Protein AF-A0A831RMU8-F1 (afdb_monomer_lite)

Secondary structure (DSSP, 8-state):
--------TTSS----HHHHHHHHHHHHHHHHHHTSSS---HHHHHHHHHHHHHHHHHHHHTT--

Foldseek 3Di:
DDDPPPPPVPPPDPDDDPLVVVLVVLVVVLVVVVPDPDDDDSPVSVVVSVVVSVVRSVCVVVVND

Sequence (65 aa):
MTAASSDRPLQGSELEGPSRDFASYCEAEFERRRNADEPFDEAAYREAMEMTLRRLRALEEEGYA

Organism: NCBI:txid1543721

Structure (mmCIF, N/CA/C/O backbone):
data_AF-A0A831RMU8-F1
#
_entry.id   AF-A0A831RMU8-F1
#
loop_
_atom_site.group_PDB
_atom_site.id
_atom_site.type_symbol
_atom_site.label_atom_id
_atom_site.label_alt_id
_atom_site.label_comp_id
_atom_site.label_asym_id
_atom_site.label_entity_id
_atom_site.label_seq_id
_atom_site.pdbx_PDB_ins_code
_atom_site.Cartn_x
_atom_site.Cartn_y
_atom_site.Cartn_z
_atom_site.occupancy
_atom_site.B_iso_or_equiv
_atom_site.auth_seq_id
_atom_site.auth_comp_id
_atom_site.auth_asym_id
_atom_site.auth_atom_id
_atom_site.pdbx_PDB_model_num
ATOM 1 N N . MET A 1 1 ? -11.837 5.869 -29.997 1.00 41.84 1 MET A N 1
ATOM 2 C CA . MET A 1 1 ? -12.440 4.638 -29.439 1.00 41.84 1 MET A CA 1
ATOM 3 C C . MET A 1 1 ? -11.266 3.801 -28.972 1.00 41.84 1 MET A C 1
ATOM 5 O O . MET A 1 1 ? -10.445 3.484 -29.809 1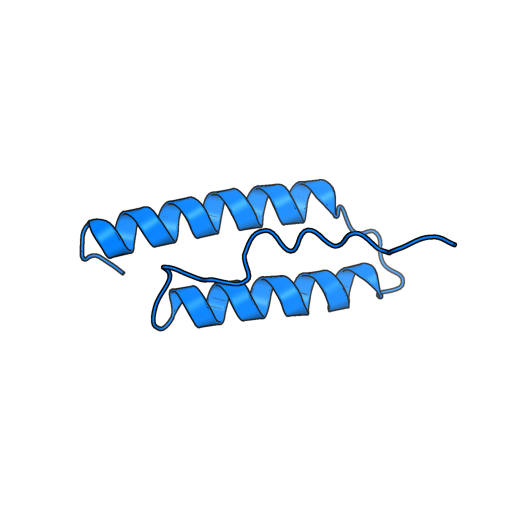.00 41.84 1 MET A O 1
ATOM 9 N N . THR A 1 2 ? -10.994 3.632 -27.685 1.00 35.91 2 THR A N 1
ATOM 10 C CA . THR A 1 2 ? -11.824 2.962 -26.674 1.00 35.91 2 THR A CA 1
ATOM 11 C C . THR A 1 2 ? -11.530 3.528 -25.281 1.00 35.91 2 THR A C 1
ATOM 13 O O . THR A 1 2 ? -10.386 3.845 -24.968 1.00 35.91 2 THR A O 1
ATOM 16 N N . ALA A 1 3 ? -12.573 3.68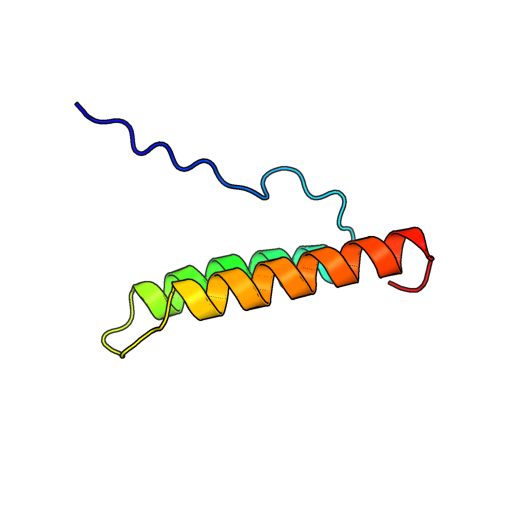0 -24.464 1.00 39.16 3 ALA A N 1
ATOM 17 C CA . ALA A 1 3 ? -12.457 4.081 -23.069 1.00 39.16 3 ALA A CA 1
ATOM 18 C C . ALA A 1 3 ? -11.591 3.068 -22.309 1.00 39.16 3 ALA A C 1
ATOM 20 O O . ALA A 1 3 ? -11.877 1.871 -22.334 1.00 39.16 3 ALA A O 1
ATOM 21 N N . ALA A 1 4 ? -10.542 3.544 -21.639 1.00 43.66 4 ALA A N 1
ATOM 22 C CA . ALA A 1 4 ? -9.933 2.792 -20.557 1.00 43.66 4 ALA A CA 1
ATOM 23 C C . ALA A 1 4 ? -10.951 2.777 -19.413 1.00 43.66 4 ALA A C 1
ATOM 25 O O . ALA A 1 4 ? -11.021 3.706 -18.610 1.00 43.66 4 ALA A O 1
ATOM 26 N N . SER A 1 5 ? -11.798 1.753 -19.396 1.00 50.22 5 SER A N 1
ATOM 27 C CA . SER A 1 5 ? -12.606 1.403 -18.236 1.00 50.22 5 SER A CA 1
ATOM 28 C C . SER A 1 5 ? -11.658 0.917 -17.140 1.00 50.22 5 SER A C 1
ATOM 30 O O . SER A 1 5 ? -11.505 -0.280 -16.929 1.00 50.22 5 SER A O 1
ATOM 32 N N . SER A 1 6 ? -10.962 1.838 -16.474 1.00 48.09 6 SER A N 1
ATOM 33 C CA . SER A 1 6 ? -10.372 1.549 -15.171 1.00 48.09 6 SER A CA 1
ATOM 34 C C . SER A 1 6 ? -11.485 1.675 -14.151 1.00 48.09 6 SER A C 1
ATOM 36 O O . SER A 1 6 ? -11.668 2.719 -13.529 1.00 48.09 6 SER A O 1
ATOM 38 N N . ASP A 1 7 ? -12.238 0.590 -14.029 1.00 46.62 7 ASP A N 1
ATOM 39 C CA . ASP A 1 7 ? -12.932 0.243 -12.801 1.00 46.62 7 ASP A CA 1
ATOM 40 C C . ASP A 1 7 ? 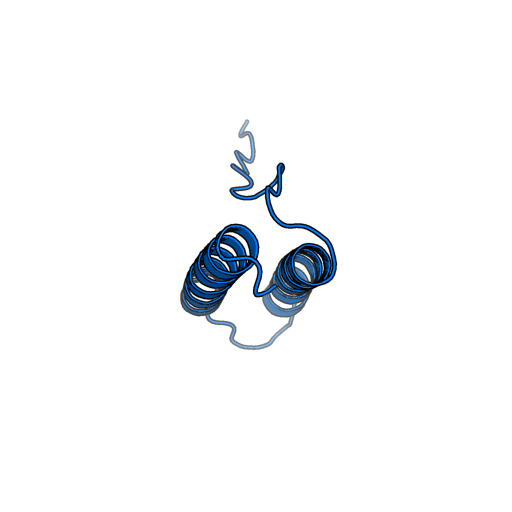-11.851 0.210 -11.707 1.00 46.62 7 ASP A C 1
ATOM 42 O O . ASP A 1 7 ? -11.060 -0.728 -11.622 1.00 46.62 7 ASP A O 1
ATOM 46 N N . ARG A 1 8 ? -11.656 1.331 -11.002 1.00 51.91 8 ARG A N 1
ATOM 47 C CA . ARG A 1 8 ? -10.689 1.435 -9.905 1.00 51.91 8 ARG A CA 1
ATOM 48 C C . ARG A 1 8 ? -11.377 0.810 -8.694 1.00 51.91 8 ARG A C 1
ATOM 50 O O . ARG A 1 8 ? -12.246 1.480 -8.139 1.00 51.91 8 ARG A O 1
ATOM 57 N N . PRO A 1 9 ? -11.024 -0.410 -8.244 1.00 47.97 9 PRO A N 1
ATOM 58 C CA . PRO A 1 9 ? -11.863 -1.129 -7.285 1.00 47.97 9 PRO A CA 1
ATOM 59 C C . PRO A 1 9 ? -11.869 -0.524 -5.872 1.00 47.97 9 PRO A C 1
ATOM 61 O O . PRO A 1 9 ? -12.485 -1.092 -4.979 1.00 47.97 9 PRO A O 1
ATOM 64 N N . LEU A 1 10 ? -11.174 0.595 -5.628 1.00 49.25 10 LEU A N 1
ATOM 65 C CA . LEU A 1 10 ? -10.925 1.115 -4.280 1.00 49.25 10 LEU A CA 1
ATOM 66 C C . LEU A 1 10 ? -11.061 2.643 -4.146 1.00 49.25 10 LEU A C 1
ATOM 68 O O . LEU A 1 10 ? -10.736 3.191 -3.093 1.00 49.25 10 LEU A O 1
ATOM 72 N N . GLN A 1 11 ? -11.581 3.356 -5.159 1.00 47.56 11 GLN A N 1
ATOM 73 C CA . GLN A 1 11 ? -11.914 4.783 -5.005 1.00 47.56 11 GLN A CA 1
ATOM 74 C C . GLN A 1 11 ? -13.159 4.965 -4.125 1.00 47.56 11 GLN A C 1
ATOM 76 O O . GLN A 1 11 ? -14.267 5.169 -4.610 1.00 47.56 11 GLN A O 1
ATOM 81 N N . GLY A 1 12 ? -12.952 4.882 -2.815 1.00 46.28 12 GLY A N 1
ATOM 82 C CA . GLY A 1 12 ? -13.969 5.081 -1.787 1.00 46.28 12 GLY A CA 1
ATOM 83 C C . GLY A 1 12 ? -13.652 4.238 -0.560 1.00 46.28 12 GLY A C 1
ATOM 84 O O . GLY A 1 12 ? -14.410 3.335 -0.225 1.00 46.28 12 GLY A O 1
ATOM 85 N N . SER A 1 13 ? -12.479 4.442 0.044 1.00 53.75 13 SER A N 1
ATOM 86 C CA . SER A 1 13 ? -12.010 3.610 1.149 1.00 53.75 13 SER A CA 1
ATOM 87 C C . SER A 1 13 ? -12.870 3.821 2.397 1.00 53.75 13 SER A C 1
ATOM 89 O O . SER A 1 13 ? -12.822 4.876 3.017 1.00 53.75 13 SER A O 1
ATOM 91 N N . GLU A 1 14 ? -13.592 2.776 2.799 1.00 70.62 14 GLU A N 1
ATOM 92 C CA . GLU A 1 14 ? -14.030 2.576 4.191 1.00 70.62 14 GLU A CA 1
ATOM 93 C C . GLU A 1 14 ? -12.833 2.471 5.155 1.00 70.62 14 GLU A C 1
ATOM 95 O O . GLU A 1 14 ? -13.025 2.546 6.357 1.00 70.62 14 GLU A O 1
ATOM 100 N N . LEU A 1 15 ? -11.611 2.311 4.621 1.00 83.25 15 LEU A N 1
ATOM 101 C CA . LEU A 1 15 ? -10.377 2.307 5.399 1.00 83.25 15 LEU A CA 1
ATOM 102 C C . LEU A 1 15 ? -9.996 3.709 5.864 1.00 83.25 15 LEU A C 1
ATOM 104 O O . LEU A 1 15 ? -10.017 4.663 5.071 1.00 83.25 15 LEU A O 1
ATOM 108 N N . GLU A 1 16 ? -9.546 3.802 7.109 1.00 84.88 16 GLU A N 1
ATOM 109 C CA . GLU A 1 16 ? -9.124 5.047 7.741 1.00 84.88 16 GLU A CA 1
ATOM 110 C C . GLU A 1 16 ? -7.647 4.994 8.166 1.00 84.88 16 GLU A C 1
ATOM 112 O O . GLU A 1 16 ? -6.978 3.962 8.111 1.00 84.88 16 GLU A O 1
ATOM 117 N N . GLY A 1 17 ? -7.095 6.161 8.515 1.00 89.88 17 GLY A N 1
ATOM 118 C CA . GLY A 1 17 ? -5.765 6.271 9.118 1.00 89.88 17 GLY A CA 1
ATOM 119 C C . GLY A 1 17 ? -4.649 5.494 8.385 1.00 89.88 17 GLY A C 1
ATOM 120 O O . GLY A 1 17 ? -4.529 5.597 7.160 1.00 89.88 17 GLY A O 1
ATOM 121 N N . PRO A 1 18 ? -3.817 4.720 9.112 1.00 93.00 18 PRO A N 1
ATOM 122 C CA . PRO A 1 18 ? -2.699 3.977 8.529 1.00 93.00 18 PRO A CA 1
ATOM 123 C C . PRO A 1 18 ? -3.093 2.969 7.440 1.00 93.00 18 PRO A C 1
ATOM 125 O O . PRO A 1 18 ? -2.318 2.756 6.506 1.00 93.00 18 PRO A O 1
ATOM 128 N N . SER A 1 19 ?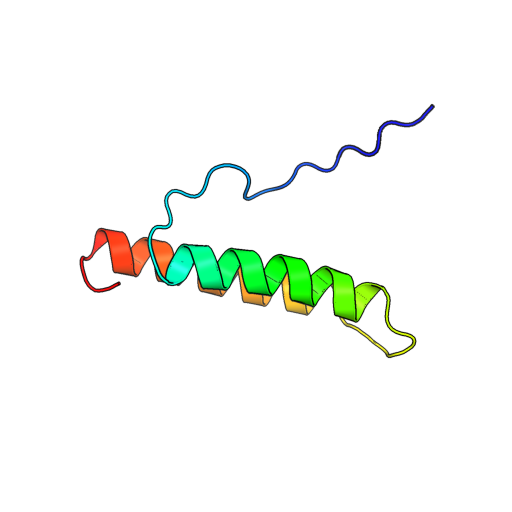 -4.279 2.358 7.516 1.00 93.38 19 SER A N 1
ATOM 129 C CA . SER A 1 19 ? -4.744 1.401 6.503 1.00 93.38 19 SER A CA 1
ATOM 130 C C . SER A 1 19 ? -4.993 2.081 5.158 1.00 93.38 19 SER A C 1
ATOM 132 O O . SER A 1 19 ? -4.675 1.523 4.104 1.00 93.38 19 SER A O 1
ATOM 134 N N . ARG A 1 20 ? -5.513 3.314 5.180 1.00 93.81 20 ARG A N 1
ATOM 135 C CA . ARG A 1 20 ? -5.678 4.141 3.977 1.00 93.81 20 ARG A CA 1
ATOM 136 C C . ARG A 1 20 ? -4.333 4.524 3.360 1.00 93.81 20 ARG A C 1
ATOM 138 O O . ARG A 1 20 ? -4.184 4.477 2.133 1.00 93.81 20 ARG A O 1
ATOM 145 N N . ASP A 1 21 ? -3.361 4.889 4.189 1.00 95.12 21 ASP A N 1
ATOM 146 C CA . ASP A 1 21 ? -2.012 5.227 3.726 1.00 95.12 21 ASP A CA 1
ATOM 147 C C . ASP A 1 21 ? -1.324 4.001 3.111 1.00 95.12 21 ASP A C 1
ATOM 149 O O . ASP A 1 21 ? -0.712 4.100 2.046 1.00 95.12 21 ASP A O 1
ATOM 153 N N . PHE A 1 22 ? -1.498 2.825 3.722 1.00 95.00 22 PHE A N 1
ATOM 154 C CA . PHE A 1 22 ? -1.005 1.558 3.188 1.00 95.00 22 PHE A CA 1
ATOM 155 C C . PHE A 1 22 ? -1.630 1.220 1.828 1.00 95.00 22 PHE A C 1
ATOM 157 O O . PHE A 1 22 ? -0.904 0.907 0.885 1.00 95.00 22 PHE A O 1
ATOM 164 N N . ALA A 1 23 ? -2.954 1.348 1.688 1.00 95.44 23 ALA A N 1
ATOM 165 C CA . ALA A 1 23 ? -3.634 1.149 0.407 1.00 95.44 23 ALA A CA 1
ATOM 166 C C . ALA A 1 23 ? -3.085 2.089 -0.680 1.00 95.44 23 ALA A C 1
ATOM 168 O O . ALA A 1 23 ? -2.751 1.648 -1.780 1.00 95.44 23 ALA A O 1
ATOM 169 N N . SER A 1 24 ? -2.914 3.371 -0.341 1.00 95.88 24 SER A N 1
ATOM 170 C CA . SER A 1 24 ? -2.367 4.382 -1.254 1.00 95.88 24 SER A CA 1
ATOM 171 C C . SER A 1 24 ? -0.928 4.058 -1.670 1.00 95.88 24 SER A C 1
ATOM 173 O O . SER A 1 24 ? -0.559 4.216 -2.836 1.00 95.88 24 SER A O 1
ATOM 175 N N . TYR A 1 25 ? -0.113 3.567 -0.732 1.00 96.75 25 TYR A N 1
ATOM 176 C CA . TYR A 1 25 ? 1.236 3.092 -1.022 1.00 96.75 25 TYR A CA 1
ATOM 177 C C . TYR A 1 25 ? 1.224 1.899 -1.985 1.00 96.75 25 TYR A C 1
ATOM 179 O O . TYR A 1 25 ? 1.975 1.916 -2.957 1.00 96.75 25 TYR A O 1
ATOM 187 N N . CYS A 1 26 ? 0.375 0.891 -1.761 1.00 97.75 26 CYS A N 1
ATOM 188 C CA . CYS A 1 26 ? 0.293 -0.283 -2.631 1.00 97.75 26 CYS A CA 1
ATOM 189 C C . CYS A 1 26 ? -0.084 0.079 -4.073 1.00 97.75 26 CYS A C 1
ATOM 191 O O . CYS A 1 26 ? 0.494 -0.467 -5.011 1.00 97.75 26 CYS A O 1
ATOM 193 N N . GLU A 1 27 ? -0.998 1.030 -4.269 1.00 96.88 27 GLU A N 1
ATOM 194 C CA . GLU A 1 27 ? -1.335 1.521 -5.610 1.00 96.88 27 GLU A CA 1
ATOM 195 C C . GLU A 1 27 ? -0.138 2.211 -6.285 1.00 96.88 27 GLU A C 1
ATOM 197 O O . GLU A 1 27 ? 0.182 1.919 -7.440 1.00 96.88 27 GLU A O 1
ATOM 202 N N . ALA A 1 28 ? 0.565 3.090 -5.566 1.00 97.56 28 ALA A N 1
ATOM 203 C CA . ALA A 1 28 ? 1.747 3.772 -6.094 1.00 97.56 28 ALA A CA 1
ATOM 204 C C . ALA A 1 28 ? 2.899 2.795 -6.399 1.00 97.56 28 ALA A C 1
ATOM 206 O O . ALA A 1 28 ? 3.590 2.924 -7.411 1.00 97.56 28 ALA A O 1
ATOM 207 N N . GLU A 1 29 ? 3.096 1.800 -5.536 1.00 98.19 29 GLU A N 1
ATOM 208 C CA . GLU A 1 29 ? 4.096 0.744 -5.683 1.00 98.19 29 GLU A CA 1
ATOM 209 C C . GLU A 1 29 ? 3.792 -0.165 -6.875 1.00 98.19 29 GLU A C 1
ATOM 211 O O . GLU A 1 29 ? 4.706 -0.506 -7.631 1.00 98.19 29 GLU A O 1
ATOM 216 N N . PHE A 1 30 ? 2.521 -0.528 -7.068 1.00 97.81 30 PHE A N 1
ATOM 217 C CA . PHE A 1 30 ? 2.069 -1.287 -8.228 1.00 97.81 30 PHE A CA 1
ATOM 218 C C . PHE A 1 30 ? 2.442 -0.564 -9.524 1.00 97.81 30 PHE A C 1
ATOM 220 O O . PHE A 1 30 ? 3.086 -1.153 -10.392 1.00 97.81 30 PHE A O 1
ATOM 227 N N . GLU A 1 31 ? 2.115 0.727 -9.634 1.00 97.81 31 GLU A N 1
ATOM 228 C CA . GLU A 1 31 ? 2.469 1.521 -10.812 1.00 97.81 31 GLU A CA 1
ATOM 229 C C . GLU A 1 31 ? 3.989 1.656 -10.975 1.00 97.81 31 GLU A C 1
ATOM 231 O O . GLU A 1 31 ? 4.494 1.564 -12.094 1.00 97.81 31 GLU A O 1
ATOM 236 N N . ARG A 1 32 ? 4.759 1.803 -9.886 1.00 98.06 32 ARG A N 1
ATOM 237 C CA . ARG A 1 32 ? 6.228 1.841 -9.977 1.00 98.06 32 ARG A CA 1
ATOM 238 C C . ARG A 1 32 ? 6.791 0.545 -10.557 1.00 98.06 32 ARG A C 1
ATOM 240 O O . ARG A 1 32 ? 7.653 0.602 -11.427 1.00 98.06 32 ARG A O 1
ATOM 247 N N . ARG A 1 33 ? 6.334 -0.610 -10.064 1.00 97.62 33 ARG A N 1
ATOM 248 C CA . ARG A 1 33 ? 6.828 -1.927 -10.499 1.00 97.62 33 ARG A CA 1
ATOM 249 C C . ARG A 1 33 ? 6.380 -2.277 -11.908 1.00 97.62 33 ARG A C 1
AT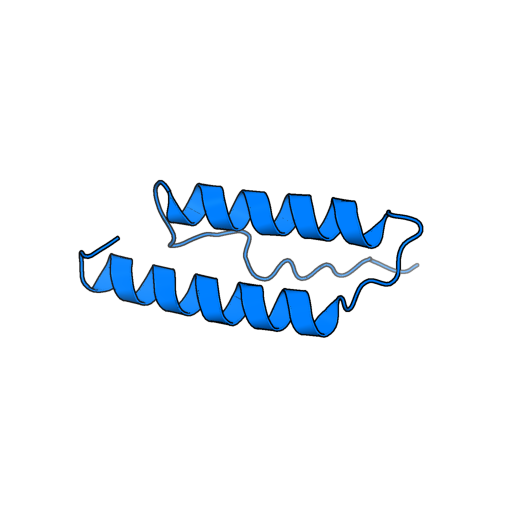OM 251 O O . ARG A 1 33 ? 7.181 -2.780 -12.682 1.00 97.62 33 ARG A O 1
ATOM 258 N N . ARG A 1 34 ? 5.136 -1.952 -12.259 1.00 97.00 34 ARG A N 1
ATOM 259 C CA . ARG A 1 34 ? 4.598 -2.142 -13.610 1.00 97.00 34 ARG A CA 1
ATOM 260 C C . ARG A 1 34 ? 5.361 -1.355 -14.675 1.00 97.00 34 ARG A C 1
ATOM 262 O O . ARG A 1 34 ? 5.451 -1.802 -15.811 1.00 97.00 34 ARG A O 1
ATOM 269 N N . ASN A 1 35 ? 5.893 -0.190 -14.312 1.00 96.81 35 ASN A N 1
ATOM 270 C CA . ASN A 1 35 ? 6.676 0.662 -15.208 1.00 96.81 35 ASN A CA 1
ATOM 271 C C . ASN A 1 35 ? 8.199 0.454 -15.073 1.00 96.81 35 ASN A C 1
ATOM 273 O O . ASN A 1 35 ? 8.966 1.256 -15.604 1.00 96.81 35 ASN A O 1
ATOM 277 N N . ALA A 1 36 ? 8.648 -0.576 -14.350 1.00 95.56 36 ALA A N 1
ATOM 278 C CA . ALA A 1 36 ? 10.059 -0.936 -14.254 1.00 95.56 36 ALA A CA 1
ATOM 279 C C . ALA A 1 36 ? 10.436 -1.958 -15.340 1.00 95.56 36 ALA A C 1
ATOM 281 O O . ALA A 1 36 ? 9.619 -2.789 -15.727 1.00 95.56 36 ALA A O 1
ATOM 282 N N . ASP A 1 37 ? 11.698 -1.958 -15.772 1.00 95.00 37 ASP A N 1
ATOM 283 C CA . ASP A 1 37 ? 12.245 -2.954 -16.711 1.00 95.00 37 ASP A CA 1
ATOM 284 C C . ASP A 1 37 ? 12.600 -4.289 -16.012 1.00 95.00 37 ASP A C 1
ATOM 286 O O . ASP A 1 37 ? 13.595 -4.944 -16.326 1.00 95.00 37 ASP A O 1
ATOM 290 N N . GLU A 1 38 ? 11.794 -4.700 -15.032 1.00 96.56 38 GLU A N 1
ATOM 291 C CA . GLU A 1 38 ? 11.990 -5.916 -14.238 1.00 96.56 38 GLU A CA 1
ATOM 292 C C . GLU A 1 38 ? 10.754 -6.827 -14.323 1.00 96.56 38 GLU A C 1
ATOM 294 O O . GLU A 1 38 ? 9.629 -6.331 -14.411 1.00 96.56 38 GLU A O 1
ATOM 299 N N . PRO A 1 39 ? 10.912 -8.167 -14.267 1.00 97.81 39 PRO A N 1
ATOM 300 C CA . PRO A 1 39 ? 9.773 -9.076 -14.199 1.00 97.81 39 PRO A CA 1
ATOM 301 C C . PRO A 1 39 ? 8.879 -8.772 -12.990 1.00 97.81 39 PRO A C 1
ATOM 303 O O . PRO A 1 39 ? 9.336 -8.789 -11.846 1.00 97.81 39 PRO A O 1
ATOM 306 N N . PHE A 1 40 ? 7.589 -8.552 -13.238 1.00 97.94 40 PHE A N 1
ATOM 307 C CA . PHE A 1 40 ? 6.608 -8.249 -12.203 1.00 97.94 40 PHE A CA 1
ATOM 308 C C . PHE A 1 40 ? 5.333 -9.069 -12.410 1.00 97.94 40 PHE A C 1
ATOM 310 O O . PHE A 1 40 ? 4.682 -8.977 -13.448 1.00 97.94 40 PHE A O 1
ATOM 317 N N . ASP A 1 41 ? 4.974 -9.876 -11.411 1.00 98.38 41 ASP A N 1
ATOM 318 C CA . ASP A 1 41 ? 3.704 -10.602 -11.398 1.00 98.38 41 ASP A CA 1
ATOM 319 C C . ASP A 1 41 ? 2.585 -9.678 -10.894 1.00 98.38 41 ASP A C 1
ATOM 321 O O . ASP A 1 41 ? 2.308 -9.579 -9.694 1.00 98.38 41 ASP A O 1
ATOM 325 N N . GLU A 1 42 ? 1.969 -8.954 -11.832 1.00 97.69 42 GLU A N 1
ATOM 326 C CA . GLU A 1 42 ? 0.878 -8.020 -11.546 1.00 97.69 42 GLU A CA 1
ATOM 327 C C . GLU A 1 42 ? -0.325 -8.707 -10.879 1.00 97.69 42 GLU A C 1
ATOM 329 O O . GLU A 1 42 ? -0.992 -8.098 -10.040 1.00 97.69 42 GLU A O 1
ATOM 334 N N . ALA A 1 43 ? -0.609 -9.963 -11.242 1.00 97.81 43 ALA A N 1
ATOM 335 C CA . ALA A 1 43 ? -1.764 -10.696 -10.736 1.00 97.81 43 ALA A CA 1
ATOM 336 C C . ALA A 1 43 ? -1.556 -11.095 -9.273 1.00 97.81 43 ALA A C 1
ATOM 338 O O . ALA A 1 43 ? -2.398 -10.779 -8.430 1.00 97.81 43 ALA A O 1
ATOM 339 N N . ALA A 1 44 ? -0.403 -11.693 -8.959 1.00 98.31 44 ALA A N 1
ATOM 340 C CA . ALA A 1 44 ? -0.061 -12.065 -7.590 1.00 98.31 44 ALA A CA 1
ATOM 341 C C . ALA A 1 44 ? 0.008 -10.840 -6.662 1.00 98.31 44 ALA A C 1
ATOM 343 O O . ALA A 1 44 ? -0.428 -10.900 -5.512 1.00 98.31 44 ALA A O 1
ATOM 344 N N . TYR A 1 45 ? 0.513 -9.702 -7.157 1.00 98.31 45 TYR A N 1
ATOM 345 C CA . TYR A 1 45 ? 0.541 -8.465 -6.375 1.00 98.31 45 TYR A CA 1
ATOM 346 C C . TYR A 1 45 ? -0.869 -7.966 -6.042 1.00 98.31 45 TYR A C 1
ATOM 348 O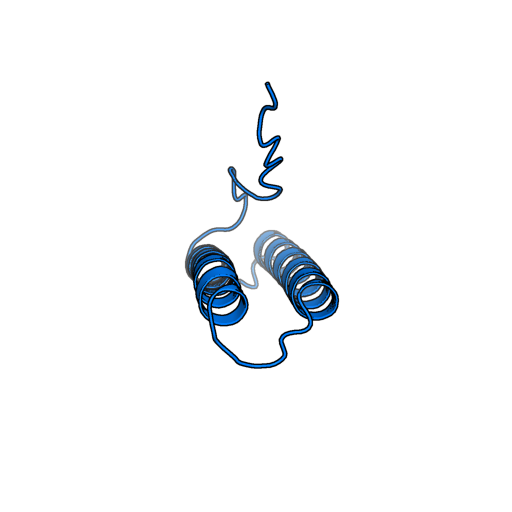 O . TYR A 1 45 ? -1.147 -7.634 -4.888 1.00 98.31 45 TYR A O 1
ATOM 356 N N . ARG A 1 46 ? -1.764 -7.908 -7.039 1.00 97.12 46 ARG A N 1
ATOM 357 C CA . ARG A 1 46 ? -3.150 -7.460 -6.831 1.00 97.12 46 ARG A CA 1
ATOM 358 C C . ARG A 1 46 ? -3.894 -8.371 -5.864 1.00 97.12 46 ARG A C 1
ATOM 360 O O . ARG A 1 46 ? -4.520 -7.860 -4.943 1.00 97.12 46 ARG A O 1
ATOM 367 N N . GLU A 1 47 ? -3.758 -9.686 -6.016 1.00 97.88 47 GLU A N 1
ATOM 368 C CA . GLU A 1 47 ? -4.368 -10.660 -5.107 1.00 97.88 47 GLU A CA 1
ATOM 369 C C . GLU A 1 47 ? -3.897 -10.445 -3.660 1.00 97.88 47 GLU A C 1
ATOM 371 O O . GLU A 1 47 ? -4.714 -10.318 -2.744 1.00 97.88 47 GLU A O 1
ATOM 376 N N . ALA A 1 48 ? -2.584 -10.315 -3.445 1.00 98.31 48 ALA A N 1
ATOM 377 C CA . ALA A 1 48 ? -2.028 -10.071 -2.116 1.00 98.31 48 ALA A CA 1
ATOM 378 C C . ALA A 1 48 ? -2.506 -8.737 -1.513 1.00 98.31 48 ALA A C 1
ATOM 380 O O . ALA A 1 48 ? -2.831 -8.670 -0.321 1.00 98.31 48 ALA A O 1
ATOM 381 N N . MET A 1 49 ? -2.575 -7.678 -2.327 1.00 96.88 49 MET A N 1
ATOM 382 C CA . MET A 1 49 ? -3.100 -6.376 -1.915 1.00 96.88 49 MET A CA 1
ATOM 383 C C . MET A 1 49 ? -4.566 -6.495 -1.485 1.00 96.88 49 MET A C 1
ATOM 385 O O . MET A 1 49 ? -4.909 -6.095 -0.376 1.00 96.88 49 MET A O 1
ATOM 389 N N . GLU A 1 50 ? -5.423 -7.101 -2.306 1.00 96.50 50 GLU A N 1
ATOM 390 C CA . GLU A 1 50 ? -6.850 -7.275 -2.014 1.00 96.50 50 GLU A CA 1
ATOM 391 C C . GLU A 1 50 ? -7.088 -8.087 -0.734 1.00 96.50 50 GLU A C 1
ATOM 393 O O . GLU A 1 50 ? -7.881 -7.679 0.121 1.00 96.50 50 GLU A O 1
ATOM 398 N N . MET A 1 51 ? -6.359 -9.193 -0.546 1.00 97.44 51 MET A N 1
ATOM 399 C CA . MET A 1 51 ? -6.421 -9.990 0.684 1.00 97.44 51 MET A CA 1
ATOM 400 C C . MET A 1 51 ? -6.046 -9.165 1.920 1.00 97.44 51 MET A C 1
ATOM 402 O O . MET A 1 51 ? -6.710 -9.255 2.957 1.00 97.44 51 MET A O 1
ATOM 406 N N . THR A 1 52 ? -4.999 -8.347 1.807 1.00 96.81 52 THR A N 1
ATOM 407 C CA . THR A 1 52 ? -4.511 -7.514 2.910 1.00 96.81 52 THR A CA 1
ATOM 408 C C . THR A 1 52 ? -5.515 -6.423 3.260 1.00 96.81 52 THR A C 1
ATOM 410 O O . THR A 1 52 ? -5.881 -6.283 4.425 1.00 96.81 52 THR A O 1
ATOM 413 N N . LEU A 1 53 ? -6.026 -5.695 2.265 1.00 94.88 53 LEU A N 1
ATOM 414 C CA . LEU A 1 53 ? -6.998 -4.620 2.482 1.00 94.88 53 LEU A CA 1
ATOM 415 C C . LEU A 1 53 ? -8.311 -5.147 3.064 1.00 94.88 53 LEU A C 1
ATOM 417 O O . LEU A 1 53 ? -8.885 -4.523 3.956 1.00 94.88 53 LEU A O 1
ATOM 421 N N . ARG A 1 54 ? -8.752 -6.334 2.631 1.00 95.50 54 ARG A N 1
ATOM 422 C CA . ARG A 1 54 ? -9.901 -7.014 3.236 1.00 95.50 54 ARG A CA 1
ATOM 423 C C . ARG A 1 54 ? -9.665 -7.325 4.714 1.00 95.50 54 ARG A C 1
ATOM 425 O O . ARG A 1 54 ? -10.584 -7.175 5.516 1.00 95.50 54 ARG A O 1
ATOM 432 N N . ARG A 1 55 ? -8.457 -7.764 5.088 1.00 95.88 55 ARG A N 1
ATOM 433 C CA . ARG A 1 55 ? -8.136 -8.038 6.495 1.00 95.88 55 ARG A CA 1
ATOM 434 C C . ARG A 1 55 ? -8.045 -6.758 7.320 1.00 95.88 55 ARG A C 1
ATOM 436 O O . ARG A 1 55 ? -8.529 -6.768 8.445 1.00 95.88 55 ARG A O 1
ATOM 443 N N . LEU A 1 56 ? -7.465 -5.689 6.776 1.00 94.69 56 LEU A N 1
ATOM 444 C CA . LEU A 1 56 ? -7.393 -4.392 7.452 1.00 94.69 56 LEU A CA 1
ATOM 445 C C . LEU A 1 56 ? -8.789 -3.848 7.754 1.00 94.69 56 LEU A C 1
ATOM 447 O O . LEU A 1 56 ? -9.054 -3.513 8.899 1.00 94.69 56 LEU A O 1
ATOM 451 N N . ARG A 1 57 ? -9.710 -3.897 6.784 1.00 93.19 57 ARG A N 1
ATOM 452 C CA . ARG A 1 57 ? -11.102 -3.479 7.009 1.00 93.19 57 ARG A CA 1
ATOM 453 C C . ARG A 1 57 ? -11.760 -4.254 8.150 1.00 93.19 57 ARG A C 1
ATOM 455 O O . ARG A 1 57 ? -12.347 -3.657 9.038 1.00 93.19 57 ARG A O 1
ATOM 462 N N . ALA A 1 58 ? -11.612 -5.581 8.156 1.00 94.12 58 ALA A N 1
ATOM 463 C CA . ALA A 1 58 ? -12.156 -6.406 9.233 1.00 94.12 58 ALA A CA 1
ATOM 464 C C . ALA A 1 58 ? -11.561 -6.036 10.604 1.00 94.12 58 ALA A C 1
ATOM 466 O O . ALA A 1 58 ? -12.271 -6.033 11.600 1.00 94.12 58 ALA A O 1
ATOM 467 N N . LEU A 1 59 ? -10.267 -5.704 10.666 1.00 94.69 59 LEU A N 1
ATOM 468 C CA . LEU A 1 59 ? -9.626 -5.276 11.911 1.00 94.69 59 LEU A CA 1
ATOM 469 C C . LEU A 1 59 ? -10.126 -3.906 12.387 1.00 94.69 59 LEU A C 1
ATOM 471 O O . LEU A 1 59 ? -10.296 -3.733 13.588 1.00 94.69 59 LEU A O 1
ATOM 475 N N . GLU A 1 60 ? -10.380 -2.961 11.484 1.00 93.38 60 GLU A N 1
ATOM 476 C CA . GLU A 1 60 ? -10.951 -1.650 11.828 1.00 93.38 60 GLU A CA 1
ATOM 477 C C . GLU A 1 60 ? -12.387 -1.788 12.348 1.00 93.38 60 GLU A C 1
ATOM 479 O O . GLU A 1 60 ? -12.733 -1.229 13.387 1.00 93.38 60 GLU A O 1
ATOM 484 N N . GLU A 1 61 ? -13.208 -2.612 11.688 1.00 92.06 61 GLU A N 1
ATOM 485 C CA . GLU A 1 61 ? -14.565 -2.946 12.144 1.00 92.06 61 GLU A CA 1
ATOM 486 C C . GLU A 1 61 ? -14.562 -3.617 13.532 1.00 92.06 61 GLU A C 1
ATOM 488 O O . GLU A 1 61 ? -15.461 -3.391 14.344 1.00 92.06 61 GLU A O 1
ATOM 493 N N . GLU A 1 62 ? -13.537 -4.423 13.822 1.00 94.44 62 GLU A N 1
ATOM 494 C CA . GLU A 1 62 ? -13.301 -5.053 15.126 1.00 94.44 62 GLU A CA 1
ATOM 495 C C . GLU A 1 62 ? -12.665 -4.092 16.166 1.00 94.44 62 GLU A C 1
ATOM 497 O O . GLU A 1 62 ? -12.600 -4.434 17.349 1.00 94.44 62 GLU A O 1
ATOM 502 N N . GLY A 1 63 ? -12.212 -2.894 15.764 1.00 91.50 63 GLY A N 1
ATOM 503 C CA . GLY A 1 63 ? -11.569 -1.892 16.628 1.00 91.50 63 GLY A CA 1
ATOM 504 C C . GLY A 1 63 ? -10.087 -2.151 16.946 1.00 91.50 63 GLY A C 1
ATOM 505 O O . GLY A 1 63 ? -9.579 -1.664 17.959 1.00 91.50 63 GLY A O 1
ATOM 506 N N . TYR A 1 64 ? -9.399 -2.943 16.122 1.00 87.62 64 TYR A N 1
ATOM 507 C CA . TYR A 1 64 ? -7.982 -3.307 16.266 1.00 87.62 64 TYR A CA 1
ATOM 508 C C . TYR A 1 64 ? -7.025 -2.536 15.351 1.00 87.62 64 TYR A C 1
ATOM 510 O O . TYR A 1 64 ? -5.809 -2.644 15.538 1.00 87.62 64 TYR A O 1
ATOM 518 N N . ALA A 1 65 ? -7.549 -1.813 14.365 1.00 74.56 65 ALA A N 1
ATOM 519 C CA . ALA A 1 65 ? -6.793 -1.034 13.390 1.00 74.56 65 ALA A CA 1
ATOM 520 C C . ALA A 1 65 ? -7.379 0.375 13.264 1.00 74.56 65 ALA A C 1
ATOM 522 O O . ALA A 1 65 ? -8.603 0.510 13.492 1.00 74.56 65 ALA A O 1
#

pLDDT: mean 84.85, std 19.99, range [35.91, 98.38]

Radius of gyration: 13.73 Å; chains: 1; bounding box: 27×18×46 Å